Protein AF-A0A2P4QPH7-F1 (afdb_monomer_lite)

Sequence (78 aa):
MSELEQKLSALKNCFDMGYITEDLYNEYSRRILDEWSKKPDDEKPFWRRMFDKAISFGHTILANLISAIVSPFRLITD

Radius of gyration: 15.26 Å; chains: 1; bounding box: 30×25×46 Å

Secondary structure (DSSP, 8-state):
--HHHHHHHHHHHHHHTTSS-HHHHHHHHHHHHHHHHH-SS-SS-HHHHHHHHHHHTT-HHHHHHHHHHHGGGGSS--

Foldse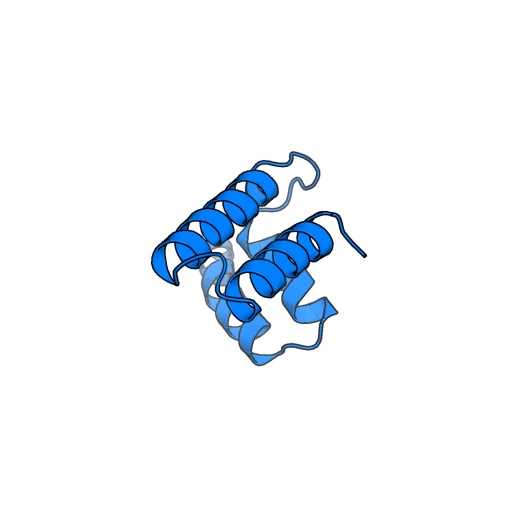ek 3Di:
DDPLCVQLVVLVVCVVVVVDDPVVSVVSNVVSLVVVQPPPPDPDHPLRVQLVVCVVVVVVVSNVVSCVVVVVVVPPPD

Organism: Rhizophagus irregularis (strain DAOM 181602 / DAOM 197198 / MUCL 43194) (NCBI:txid747089)

pLDDT: mean 80.17, std 15.01, range [37.0, 95.88]

Structure (mmCIF, N/CA/C/O backbone):
data_AF-A0A2P4QPH7-F1
#
_entry.id   AF-A0A2P4QPH7-F1
#
loop_
_atom_site.group_PDB
_atom_site.id
_atom_site.type_symbol
_atom_site.label_atom_id
_atom_site.label_alt_id
_atom_site.label_comp_id
_atom_site.label_asym_id
_atom_site.label_entity_id
_atom_site.label_seq_id
_atom_site.pdbx_PDB_ins_code
_atom_site.Cartn_x
_atom_site.Cartn_y
_atom_site.Cartn_z
_atom_site.occupancy
_atom_site.B_iso_or_equiv
_atom_site.auth_seq_id
_atom_site.auth_comp_id
_atom_site.auth_asym_id
_atom_site.auth_atom_id
_atom_site.pdbx_PDB_model_num
ATOM 1 N N . MET A 1 1 ? 14.498 -4.837 11.570 1.00 58.25 1 MET A N 1
ATOM 2 C CA . MET A 1 1 ? 13.260 -4.260 11.004 1.00 58.25 1 MET A CA 1
ATOM 3 C C . MET A 1 1 ? 13.641 -3.065 10.159 1.00 58.25 1 MET A C 1
ATOM 5 O O . MET A 1 1 ? 14.452 -2.267 10.612 1.00 58.25 1 MET A O 1
ATOM 9 N N . SER A 1 2 ? 13.120 -2.980 8.938 1.00 81.12 2 SER A N 1
ATOM 10 C CA . SER A 1 2 ? 13.362 -1.835 8.051 1.00 81.12 2 SER A CA 1
ATOM 11 C C . SER A 1 2 ? 12.522 -0.621 8.473 1.00 81.12 2 SER A C 1
ATOM 13 O O . SER A 1 2 ? 11.462 -0.774 9.077 1.00 81.12 2 SER A O 1
ATOM 15 N N . GLU A 1 3 ? 12.967 0.594 8.145 1.00 85.31 3 GLU A N 1
ATOM 16 C CA . GLU A 1 3 ? 12.227 1.837 8.446 1.00 85.31 3 GLU A CA 1
ATOM 17 C C . GLU A 1 3 ? 10.797 1.820 7.865 1.00 85.31 3 GLU A C 1
ATOM 19 O O . GLU A 1 3 ? 9.862 2.330 8.480 1.00 85.31 3 GLU A O 1
ATOM 24 N N . LEU A 1 4 ? 10.609 1.177 6.706 1.00 85.94 4 LEU A N 1
ATOM 25 C CA . LEU A 1 4 ? 9.296 0.988 6.084 1.00 85.94 4 LEU A CA 1
ATOM 26 C C . LEU A 1 4 ? 8.367 0.132 6.958 1.00 85.94 4 LEU A C 1
ATOM 28 O O . LEU A 1 4 ? 7.217 0.504 7.182 1.00 85.94 4 LEU A O 1
ATOM 32 N N . GLU A 1 5 ? 8.870 -0.992 7.476 1.00 85.94 5 GLU A N 1
ATOM 33 C CA . GLU A 1 5 ? 8.107 -1.883 8.360 1.00 85.94 5 GLU A CA 1
ATOM 34 C C . GLU A 1 5 ? 7.686 -1.164 9.646 1.00 85.94 5 GLU A C 1
ATOM 36 O O . GLU A 1 5 ? 6.556 -1.339 10.098 1.00 85.94 5 GLU A O 1
ATOM 41 N N . GLN A 1 6 ? 8.551 -0.312 10.206 1.00 90.06 6 GLN A N 1
ATOM 42 C CA . GLN A 1 6 ? 8.226 0.483 11.394 1.00 90.06 6 GLN A CA 1
ATOM 43 C C . GLN A 1 6 ? 7.120 1.509 11.115 1.00 90.06 6 GLN A C 1
ATOM 45 O O . GLN A 1 6 ? 6.159 1.591 11.880 1.00 90.06 6 GLN A O 1
ATOM 50 N N . LYS A 1 7 ? 7.216 2.250 10.002 1.00 92.12 7 LYS A N 1
ATOM 51 C CA . LYS A 1 7 ? 6.212 3.251 9.603 1.00 92.12 7 LYS A CA 1
ATOM 52 C C . LYS A 1 7 ? 4.842 2.623 9.330 1.00 92.12 7 LYS A C 1
ATOM 54 O O . LYS A 1 7 ? 3.836 3.119 9.833 1.00 92.12 7 LYS A O 1
ATOM 59 N N . LEU A 1 8 ? 4.798 1.512 8.592 1.00 93.25 8 LEU A N 1
ATOM 60 C CA . LEU A 1 8 ? 3.544 0.808 8.296 1.00 93.25 8 LEU A CA 1
ATOM 61 C C . LEU A 1 8 ? 2.936 0.158 9.544 1.00 93.25 8 LEU A C 1
ATOM 63 O O . LEU A 1 8 ? 1.722 0.206 9.723 1.00 93.25 8 LEU A O 1
ATOM 67 N N . SER A 1 9 ? 3.762 -0.398 10.436 1.00 93.25 9 SER A N 1
ATOM 68 C CA . SER A 1 9 ? 3.271 -0.988 11.689 1.00 93.25 9 SER A CA 1
ATOM 69 C C . SER A 1 9 ? 2.683 0.067 12.627 1.00 93.25 9 SER A C 1
ATOM 71 O O . SER A 1 9 ? 1.632 -0.159 13.221 1.00 93.25 9 SER A O 1
ATOM 73 N N . ALA A 1 10 ? 3.314 1.241 12.730 1.00 94.94 10 ALA A N 1
ATOM 74 C CA . ALA A 1 10 ? 2.772 2.355 13.505 1.00 94.94 10 ALA A CA 1
ATOM 75 C C . ALA A 1 10 ? 1.433 2.847 12.932 1.00 94.94 10 ALA A C 1
ATOM 77 O O . ALA A 1 10 ? 0.479 3.039 13.682 1.00 94.94 10 ALA A O 1
ATOM 78 N N . LEU A 1 11 ? 1.337 2.987 11.605 1.00 94.56 11 LEU A N 1
ATOM 79 C CA . LEU A 1 11 ? 0.100 3.397 10.942 1.00 94.56 11 LEU A CA 1
ATOM 80 C C . LEU A 1 11 ? -1.031 2.379 11.149 1.00 94.56 11 LEU A C 1
ATOM 82 O O . LEU A 1 11 ? -2.161 2.770 11.439 1.00 94.56 11 L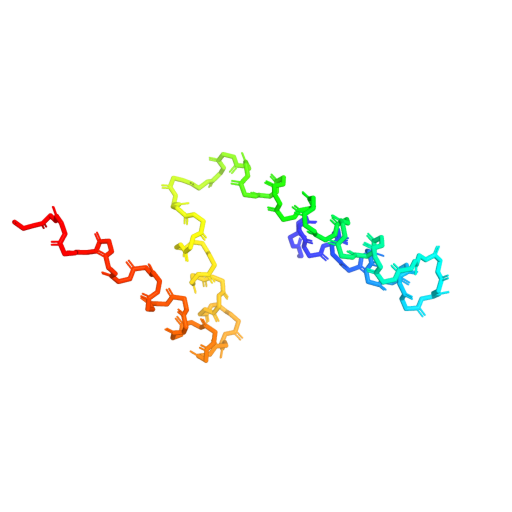EU A O 1
ATOM 86 N N . LYS A 1 12 ? -0.721 1.082 11.051 1.00 93.75 12 LYS A N 1
ATOM 87 C CA . LYS A 1 12 ? -1.679 0.008 11.323 1.00 93.75 12 LYS A CA 1
ATOM 88 C C . LYS A 1 12 ? -2.179 0.044 12.763 1.00 93.75 12 LYS A C 1
ATOM 90 O O . LYS A 1 12 ? -3.383 0.004 12.971 1.00 93.75 12 LYS A O 1
ATOM 95 N N . ASN A 1 13 ? -1.290 0.221 13.738 1.00 95.44 13 ASN A N 1
ATOM 96 C CA . ASN A 1 13 ? -1.701 0.367 15.135 1.00 95.44 13 ASN A CA 1
ATOM 97 C C . ASN A 1 13 ? -2.632 1.571 15.340 1.00 95.44 13 A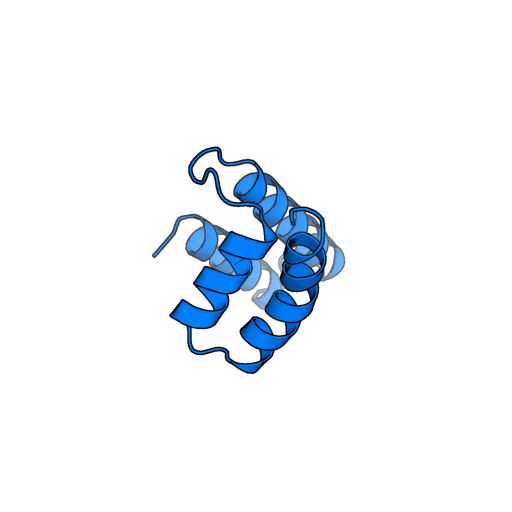SN A C 1
ATOM 99 O O . ASN A 1 13 ? -3.586 1.476 16.106 1.00 95.44 13 ASN A O 1
ATOM 103 N N . CYS A 1 14 ? -2.395 2.692 14.650 1.00 93.25 14 CYS A N 1
ATOM 104 C CA . CYS A 1 14 ? -3.290 3.848 14.724 1.00 93.25 14 CYS A CA 1
ATOM 105 C C . CYS A 1 14 ? -4.692 3.546 14.180 1.00 93.25 14 CYS A C 1
ATOM 107 O O . CYS A 1 14 ? -5.678 4.025 14.738 1.00 93.25 14 CYS A O 1
ATOM 109 N N . PHE A 1 15 ? -4.781 2.758 13.109 1.00 94.44 15 PHE A N 1
ATOM 110 C CA . PHE A 1 15 ? -6.053 2.321 12.542 1.00 94.44 15 PHE A CA 1
ATOM 111 C C . PHE A 1 15 ? -6.762 1.299 13.438 1.00 94.44 15 PHE A C 1
ATOM 113 O O . PHE A 1 15 ? -7.934 1.481 13.752 1.00 94.44 15 PHE A O 1
ATOM 120 N N . ASP A 1 16 ? -6.039 0.288 13.928 1.00 95.56 16 ASP A N 1
ATOM 121 C CA . ASP A 1 16 ? -6.576 -0.762 14.803 1.00 95.56 16 ASP A CA 1
ATOM 122 C C . ASP A 1 16 ? -7.096 -0.184 16.136 1.00 95.56 16 ASP A C 1
ATOM 124 O O . ASP A 1 16 ? -8.078 -0.672 16.691 1.00 95.56 16 ASP A O 1
ATOM 128 N N . MET A 1 17 ? -6.479 0.896 16.630 1.00 95.88 17 MET A N 1
ATOM 129 C CA . MET A 1 17 ? -6.935 1.651 17.807 1.00 95.88 17 MET A CA 1
ATOM 130 C C . MET A 1 17 ? -8.072 2.646 17.508 1.00 95.88 17 MET A C 1
ATOM 132 O O . MET A 1 17 ? -8.558 3.315 18.420 1.00 95.88 17 MET A O 1
ATOM 136 N N . GLY A 1 18 ? -8.489 2.786 16.247 1.00 93.94 18 GLY A N 1
ATOM 137 C CA . GLY A 1 18 ? -9.562 3.691 15.834 1.00 93.94 18 GLY A CA 1
ATOM 138 C C . GLY A 1 18 ? -9.198 5.179 15.864 1.00 93.94 18 GLY A C 1
ATOM 139 O O . GLY A 1 18 ? -10.092 6.022 15.844 1.00 93.94 18 GLY A O 1
ATOM 140 N N . TYR A 1 19 ? -7.907 5.533 15.907 1.00 93.94 19 TYR A N 1
ATOM 141 C CA . TYR A 1 19 ? -7.470 6.937 15.884 1.00 93.94 19 TYR A CA 1
ATOM 142 C C . TYR A 1 19 ? -7.626 7.591 14.508 1.00 93.94 19 TYR A C 1
ATOM 144 O O . TYR A 1 19 ? -7.669 8.817 14.411 1.00 93.94 19 TYR A O 1
ATOM 152 N N . ILE A 1 20 ? -7.674 6.786 13.445 1.00 95.31 20 ILE A N 1
ATOM 153 C CA . ILE A 1 20 ? -7.806 7.248 12.063 1.00 95.31 20 ILE A CA 1
ATOM 154 C C . ILE A 1 20 ? -8.870 6.441 11.325 1.00 95.31 20 ILE A C 1
ATOM 156 O O . ILE A 1 20 ? -9.114 5.276 11.631 1.00 95.31 20 ILE A O 1
ATOM 160 N N . THR A 1 21 ? -9.488 7.070 10.329 1.00 95.00 21 THR A N 1
ATOM 161 C CA . THR A 1 21 ? -10.446 6.420 9.433 1.00 95.00 21 THR A CA 1
ATOM 162 C C . THR A 1 21 ? -9.733 5.574 8.379 1.00 95.00 21 THR A C 1
ATOM 164 O O . THR A 1 21 ? -8.538 5.742 8.127 1.00 95.00 21 THR A O 1
ATOM 167 N N . GLU A 1 22 ? -10.480 4.685 7.723 1.00 93.44 22 GLU A N 1
ATOM 168 C CA . GLU A 1 22 ? -9.973 3.873 6.611 1.00 93.44 22 GLU A CA 1
ATOM 169 C C . GLU A 1 22 ? -9.432 4.743 5.463 1.00 93.44 22 GLU A C 1
ATOM 171 O O . GLU A 1 22 ? -8.374 4.449 4.907 1.00 93.44 22 GLU A O 1
ATOM 176 N N . ASP A 1 23 ? -10.095 5.863 5.163 1.00 94.75 23 ASP A N 1
ATOM 177 C CA . ASP A 1 23 ? -9.644 6.810 4.137 1.00 94.75 23 ASP A CA 1
ATOM 178 C C . ASP A 1 23 ? -8.266 7.397 4.463 1.00 94.75 23 ASP A C 1
ATOM 180 O O . ASP A 1 23 ? -7.370 7.397 3.616 1.00 94.75 23 ASP A O 1
ATOM 184 N N . LEU A 1 24 ? -8.063 7.831 5.712 1.00 92.88 24 LEU A N 1
ATOM 185 C CA . LEU A 1 24 ? -6.779 8.359 6.177 1.00 92.88 24 LEU A CA 1
ATOM 186 C C . LEU A 1 24 ? -5.707 7.270 6.223 1.00 92.88 24 LEU A C 1
ATOM 188 O O . LEU A 1 24 ? -4.563 7.512 5.840 1.00 92.88 24 LEU A O 1
ATOM 192 N N . TYR A 1 25 ? -6.064 6.057 6.646 1.00 93.81 25 TYR A N 1
ATOM 193 C CA . TYR A 1 25 ? -5.157 4.914 6.612 1.00 93.81 25 TYR A CA 1
ATOM 194 C C . TYR A 1 25 ? -4.673 4.628 5.184 1.00 93.81 25 TYR A C 1
ATOM 196 O O . TYR A 1 25 ? -3.471 4.462 4.954 1.00 93.81 25 TYR A O 1
ATOM 204 N N . ASN A 1 26 ? -5.583 4.635 4.211 1.00 92.25 26 ASN A N 1
ATOM 205 C CA . ASN A 1 26 ? -5.267 4.423 2.802 1.00 92.25 26 ASN A CA 1
ATOM 206 C C . ASN A 1 26 ? -4.406 5.556 2.229 1.00 92.25 26 ASN A C 1
ATOM 208 O O . ASN A 1 26 ? -3.432 5.292 1.518 1.00 92.25 26 ASN A O 1
ATOM 212 N N . GLU A 1 27 ? -4.727 6.810 2.551 1.00 94.94 27 GLU A N 1
ATOM 213 C CA . GLU A 1 27 ? -3.950 7.972 2.123 1.00 94.94 27 GLU A CA 1
ATOM 214 C C . GLU A 1 27 ? -2.517 7.924 2.670 1.00 94.94 27 GLU A C 1
ATOM 216 O O . GLU A 1 27 ? -1.550 8.026 1.908 1.00 94.94 27 GLU A O 1
ATOM 221 N N . TYR A 1 28 ? -2.359 7.717 3.979 1.00 92.75 28 TYR A N 1
ATOM 222 C CA . TYR A 1 28 ? -1.045 7.674 4.614 1.00 92.75 28 TYR A CA 1
ATOM 223 C C . TYR A 1 28 ? -0.229 6.458 4.180 1.00 92.75 28 TYR A C 1
ATOM 225 O O . TYR A 1 28 ? 0.971 6.592 3.939 1.00 92.75 28 TYR A O 1
ATOM 233 N N . SER A 1 29 ? -0.867 5.301 3.979 1.00 92.56 29 SER A N 1
ATOM 234 C CA . SER A 1 29 ? -0.199 4.115 3.432 1.00 92.56 29 SER A CA 1
ATOM 235 C C . SER A 1 29 ? 0.379 4.399 2.045 1.00 92.56 29 SER A C 1
ATOM 237 O O . SER A 1 29 ? 1.536 4.069 1.778 1.00 92.56 29 SER A O 1
ATOM 239 N N . ARG A 1 30 ? -0.386 5.072 1.171 1.00 92.25 30 ARG A N 1
ATOM 240 C CA . ARG A 1 30 ? 0.102 5.478 -0.157 1.00 92.25 30 ARG A CA 1
ATOM 241 C C . ARG A 1 30 ? 1.279 6.442 -0.062 1.00 92.25 30 ARG A C 1
ATOM 243 O O . ARG A 1 30 ? 2.258 6.238 -0.770 1.00 92.25 30 ARG A O 1
ATOM 250 N N . ARG A 1 31 ? 1.219 7.451 0.815 1.00 92.56 31 ARG A N 1
ATOM 251 C CA . ARG A 1 31 ? 2.319 8.416 1.002 1.00 92.56 31 ARG A CA 1
ATOM 252 C C . ARG A 1 31 ? 3.607 7.743 1.480 1.00 92.56 31 ARG A C 1
ATOM 254 O O . ARG A 1 31 ? 4.660 7.990 0.907 1.00 92.56 31 ARG A O 1
ATOM 261 N N . ILE A 1 32 ? 3.521 6.851 2.471 1.00 91.69 32 ILE A N 1
ATOM 262 C CA . ILE A 1 32 ? 4.682 6.107 2.991 1.00 91.69 32 ILE A CA 1
ATOM 263 C C . ILE A 1 32 ? 5.333 5.264 1.884 1.00 91.69 32 ILE A C 1
ATOM 265 O O . ILE A 1 32 ? 6.560 5.225 1.771 1.00 91.69 32 ILE A O 1
ATOM 269 N N . LEU A 1 33 ? 4.522 4.596 1.059 1.00 88.12 33 LEU A N 1
ATOM 270 C CA . LEU A 1 33 ? 5.016 3.794 -0.062 1.00 88.12 33 LEU A CA 1
ATOM 271 C C . LEU A 1 33 ? 5.619 4.659 -1.177 1.00 88.12 33 LEU A C 1
ATOM 273 O O . LEU A 1 33 ? 6.649 4.285 -1.736 1.00 88.12 33 LEU A O 1
ATOM 277 N N . ASP A 1 34 ? 5.022 5.814 -1.475 1.00 87.38 34 ASP A N 1
ATOM 278 C CA . ASP A 1 34 ? 5.537 6.771 -2.460 1.00 87.38 34 ASP A CA 1
ATOM 279 C C . ASP A 1 34 ? 6.896 7.345 -2.026 1.00 87.38 34 ASP A C 1
ATOM 281 O O . ASP A 1 34 ? 7.858 7.311 -2.794 1.00 87.38 34 ASP A O 1
ATOM 285 N N . GLU A 1 35 ? 7.031 7.763 -0.765 1.00 87.50 35 GLU A N 1
ATOM 286 C CA . GLU A 1 35 ? 8.307 8.206 -0.187 1.00 87.50 35 GLU A CA 1
ATOM 287 C C . GLU A 1 35 ? 9.372 7.109 -0.222 1.00 87.50 35 GLU A C 1
ATOM 289 O O . GLU A 1 35 ? 10.522 7.363 -0.581 1.00 87.50 35 GLU A O 1
ATOM 294 N N . TRP A 1 36 ? 8.998 5.875 0.123 1.00 84.25 36 TRP A N 1
ATOM 295 C CA . TRP A 1 36 ? 9.912 4.741 0.042 1.00 84.25 36 TRP A CA 1
ATOM 296 C C . TRP A 1 36 ? 10.348 4.459 -1.401 1.00 84.25 36 TRP A C 1
ATOM 298 O O . TRP A 1 36 ? 11.525 4.194 -1.643 1.00 84.25 36 TRP A O 1
ATOM 308 N N . SER A 1 37 ? 9.438 4.579 -2.372 1.00 75.38 37 SER A N 1
ATOM 309 C CA . SER A 1 37 ? 9.753 4.381 -3.792 1.00 75.38 37 SER A CA 1
ATOM 310 C C . SER A 1 37 ? 10.774 5.399 -4.317 1.00 75.38 37 SER A C 1
ATOM 312 O O . SER A 1 37 ? 11.632 5.046 -5.131 1.00 75.38 37 SER A O 1
ATOM 314 N N . LYS A 1 38 ? 10.721 6.629 -3.786 1.00 77.56 38 LYS A N 1
ATOM 315 C CA . LYS A 1 38 ? 11.613 7.750 -4.109 1.00 77.56 38 LYS A CA 1
ATOM 316 C C . LYS A 1 38 ? 12.979 7.663 -3.430 1.00 77.56 38 LYS A C 1
ATOM 318 O O . LYS A 1 38 ? 13.871 8.418 -3.813 1.00 77.56 38 LYS A O 1
ATOM 323 N N . LYS A 1 39 ? 13.173 6.778 -2.440 1.00 71.31 39 LYS A N 1
ATOM 324 C CA . LYS A 1 39 ? 14.495 6.608 -1.823 1.00 71.31 39 LYS A CA 1
ATOM 325 C C . LYS A 1 39 ? 15.492 6.079 -2.868 1.00 71.31 39 LYS A C 1
ATOM 327 O O . LYS A 1 39 ? 15.202 5.059 -3.498 1.00 71.31 39 LYS A O 1
ATOM 332 N N . PRO A 1 40 ? 16.647 6.751 -3.035 1.00 58.81 40 PRO A N 1
ATOM 333 C CA . PRO A 1 40 ? 17.608 6.494 -4.110 1.00 58.81 40 PRO A CA 1
ATOM 334 C C . PRO A 1 40 ? 18.444 5.215 -3.936 1.00 58.81 40 PRO A C 1
ATOM 336 O O . PRO A 1 40 ? 19.284 4.935 -4.780 1.00 58.81 40 PRO A O 1
ATOM 339 N N . ASP A 1 41 ? 18.211 4.424 -2.886 1.00 55.50 41 ASP A N 1
ATOM 340 C CA . ASP A 1 41 ? 19.071 3.289 -2.510 1.00 55.50 41 ASP A CA 1
ATOM 341 C C . ASP A 1 41 ? 18.921 2.021 -3.360 1.00 55.50 41 ASP A C 1
ATOM 343 O O . ASP A 1 41 ? 19.486 0.985 -3.035 1.00 55.50 41 ASP A O 1
ATOM 347 N N . ASP A 1 42 ? 18.203 2.071 -4.475 1.00 52.22 42 ASP A N 1
ATOM 348 C CA . ASP A 1 42 ? 18.180 0.947 -5.398 1.00 52.22 42 ASP A CA 1
ATOM 349 C C . ASP A 1 42 ? 18.007 1.470 -6.821 1.00 52.22 42 ASP A C 1
ATOM 351 O O . ASP A 1 42 ? 16.920 1.895 -7.216 1.00 52.22 42 ASP A O 1
ATOM 355 N N . GLU A 1 43 ? 19.049 1.310 -7.638 1.00 56.06 43 GLU A N 1
ATOM 356 C CA . GLU A 1 43 ? 19.024 1.389 -9.111 1.00 56.06 43 GLU A CA 1
ATOM 357 C C . GLU A 1 43 ? 17.961 0.462 -9.751 1.00 56.06 43 GLU A C 1
ATOM 359 O O . GLU A 1 43 ? 17.799 0.394 -10.971 1.00 56.06 43 GLU A O 1
ATOM 364 N N . LYS A 1 44 ? 17.217 -0.291 -8.934 1.00 61.00 44 LYS A N 1
ATOM 365 C CA . LYS A 1 44 ? 16.168 -1.209 -9.343 1.00 61.00 44 LYS A CA 1
ATOM 366 C C . LYS A 1 44 ? 14.804 -0.501 -9.443 1.00 61.00 44 LYS A C 1
ATOM 368 O O . LYS A 1 44 ? 14.327 0.090 -8.465 1.00 61.00 44 LYS A O 1
ATOM 373 N N . PRO A 1 45 ? 14.101 -0.664 -10.582 1.00 72.31 45 PRO A N 1
ATOM 374 C CA . PRO A 1 45 ? 12.713 -0.239 -10.748 1.00 72.31 45 PRO A CA 1
ATOM 375 C C . PRO A 1 45 ? 11.817 -0.746 -9.611 1.00 72.31 45 PRO A C 1
ATOM 377 O O . PRO A 1 45 ? 11.998 -1.870 -9.138 1.00 72.31 45 PRO A O 1
ATOM 380 N N . PHE A 1 46 ? 10.820 0.051 -9.211 1.00 75.69 46 PHE A N 1
ATOM 381 C CA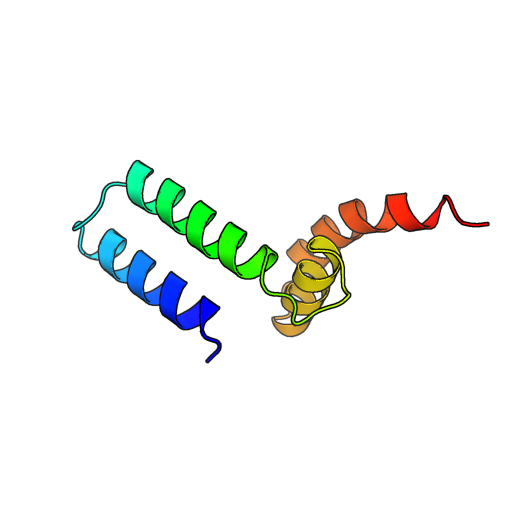 . PHE A 1 46 ? 9.867 -0.253 -8.129 1.00 75.69 46 PHE A CA 1
ATOM 382 C C . PHE A 1 46 ? 9.360 -1.706 -8.147 1.00 75.69 46 PHE A C 1
ATOM 384 O O . PHE A 1 46 ? 9.451 -2.419 -7.148 1.00 75.69 46 PHE A O 1
ATOM 391 N N . TRP A 1 47 ? 8.901 -2.184 -9.309 1.00 81.12 47 TRP A N 1
ATOM 392 C CA . TRP A 1 47 ? 8.374 -3.544 -9.461 1.00 81.12 47 TRP A CA 1
ATOM 393 C C . TRP A 1 47 ? 9.421 -4.635 -9.242 1.00 81.12 47 TRP A C 1
ATOM 395 O O . TRP A 1 47 ? 9.097 -5.717 -8.763 1.00 81.12 47 TRP A O 1
ATOM 405 N N . ARG A 1 48 ? 10.691 -4.342 -9.525 1.00 79.25 48 ARG A N 1
ATOM 406 C CA . ARG A 1 48 ? 11.803 -5.260 -9.281 1.00 79.25 48 ARG A CA 1
ATOM 407 C C . ARG A 1 48 ? 12.103 -5.375 -7.785 1.00 79.25 48 ARG A C 1
ATOM 409 O O . ARG A 1 48 ? 12.287 -6.482 -7.298 1.00 79.25 48 ARG A O 1
ATOM 416 N N . ARG A 1 49 ? 12.041 -4.263 -7.040 1.00 79.12 49 ARG A N 1
ATOM 417 C CA . ARG A 1 49 ? 12.141 -4.278 -5.568 1.00 79.12 49 ARG A CA 1
ATOM 418 C C . ARG A 1 49 ? 10.968 -5.016 -4.918 1.00 79.12 49 ARG A C 1
ATOM 420 O O . ARG A 1 49 ? 11.173 -5.811 -4.006 1.00 79.12 49 ARG A O 1
ATOM 427 N N . MET A 1 50 ? 9.747 -4.786 -5.4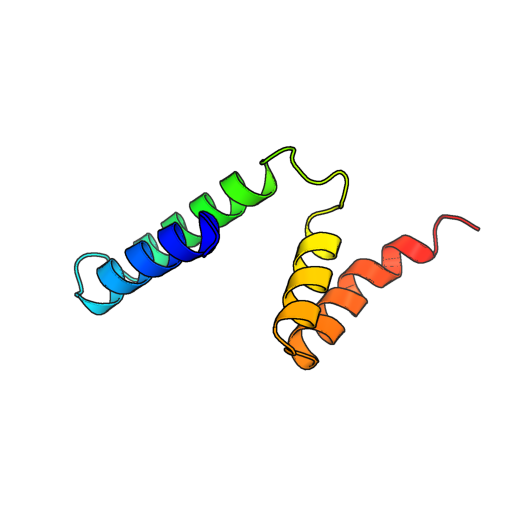04 1.00 80.38 50 MET A N 1
ATOM 428 C CA . MET A 1 50 ? 8.552 -5.488 -4.922 1.00 80.38 50 MET A CA 1
ATOM 429 C C . MET A 1 50 ? 8.621 -6.996 -5.194 1.00 80.38 50 MET A C 1
ATOM 431 O O . MET A 1 50 ? 8.251 -7.785 -4.327 1.00 80.38 50 MET A O 1
ATOM 435 N N . PHE A 1 51 ? 9.137 -7.401 -6.359 1.00 83.38 51 PHE A N 1
ATOM 436 C CA . PHE A 1 51 ? 9.384 -8.806 -6.681 1.00 83.38 51 PHE A CA 1
ATOM 437 C C . PHE A 1 51 ? 10.402 -9.435 -5.722 1.00 83.38 51 PHE A C 1
ATOM 439 O O . PHE A 1 51 ? 10.101 -10.451 -5.096 1.00 83.38 51 PHE A O 1
ATOM 446 N N . ASP A 1 52 ? 11.563 -8.795 -5.545 1.00 80.94 52 ASP A N 1
ATOM 447 C CA . ASP A 1 52 ? 12.625 -9.272 -4.651 1.00 80.94 52 ASP A CA 1
ATOM 448 C C . ASP A 1 52 ? 12.104 -9.422 -3.207 1.00 80.94 52 ASP A C 1
ATOM 450 O O . ASP A 1 52 ? 12.340 -10.440 -2.551 1.00 80.94 52 ASP A O 1
ATOM 454 N N . LYS A 1 53 ? 11.307 -8.456 -2.724 1.00 81.94 53 LYS A N 1
ATOM 455 C CA . LYS A 1 53 ? 10.652 -8.530 -1.410 1.00 81.94 53 LYS A CA 1
ATOM 456 C C . LYS A 1 53 ? 9.634 -9.670 -1.325 1.00 81.94 53 LYS A C 1
ATOM 458 O O . LYS A 1 53 ? 9.658 -10.411 -0.343 1.00 81.94 53 LYS A O 1
ATOM 463 N N . ALA A 1 54 ? 8.778 -9.851 -2.330 1.00 85.38 54 ALA A N 1
ATOM 464 C CA . ALA A 1 54 ? 7.793 -10.934 -2.350 1.00 85.38 54 ALA A CA 1
ATOM 465 C C . ALA A 1 54 ? 8.455 -12.323 -2.301 1.00 85.38 54 ALA A C 1
ATOM 467 O O . ALA A 1 54 ? 7.993 -13.192 -1.561 1.00 85.38 54 ALA A O 1
ATOM 468 N N . ILE A 1 55 ? 9.572 -12.502 -3.017 1.00 81.12 55 ILE A N 1
ATOM 469 C CA . ILE A 1 55 ? 10.405 -13.710 -2.946 1.00 81.12 55 ILE A CA 1
ATOM 470 C C . ILE A 1 55 ? 11.029 -13.864 -1.555 1.00 81.12 55 ILE A C 1
ATOM 472 O O . ILE A 1 55 ? 10.941 -14.944 -0.975 1.00 81.12 55 ILE A O 1
ATOM 476 N N . SER A 1 56 ? 11.601 -12.796 -0.984 1.00 80.00 56 SER A N 1
ATOM 477 C CA . SER A 1 56 ? 12.246 -12.845 0.340 1.00 80.00 56 SER A CA 1
ATOM 478 C C . SER A 1 56 ? 11.297 -13.256 1.473 1.00 80.00 56 SER A C 1
ATOM 480 O O . SER A 1 56 ? 11.717 -13.914 2.419 1.00 80.00 56 SER A O 1
ATOM 482 N N . PHE A 1 57 ? 10.012 -12.911 1.358 1.00 80.44 57 PHE A N 1
ATOM 483 C CA . PHE A 1 57 ? 8.976 -13.300 2.314 1.00 80.44 57 PHE A CA 1
ATOM 484 C C . PHE A 1 57 ? 8.298 -14.641 1.975 1.00 80.44 57 PHE A C 1
ATOM 486 O O . PHE A 1 57 ? 7.375 -15.051 2.672 1.00 80.44 57 PHE A O 1
ATOM 493 N N . GLY A 1 58 ? 8.712 -15.328 0.903 1.00 83.56 58 GLY A N 1
ATOM 494 C CA . GLY A 1 58 ? 8.117 -16.600 0.478 1.00 83.56 58 GLY A CA 1
ATOM 495 C C . GLY A 1 58 ? 6.695 -16.484 -0.089 1.00 83.56 58 GLY A C 1
ATOM 496 O O . GLY A 1 58 ? 6.007 -17.491 -0.241 1.00 83.56 58 GLY A O 1
ATOM 497 N N . HIS A 1 59 ? 6.232 -15.279 -0.432 1.00 83.81 59 HIS A N 1
ATOM 498 C CA . HIS A 1 59 ? 4.892 -15.050 -0.976 1.00 83.81 59 HIS A CA 1
ATOM 499 C C . HIS A 1 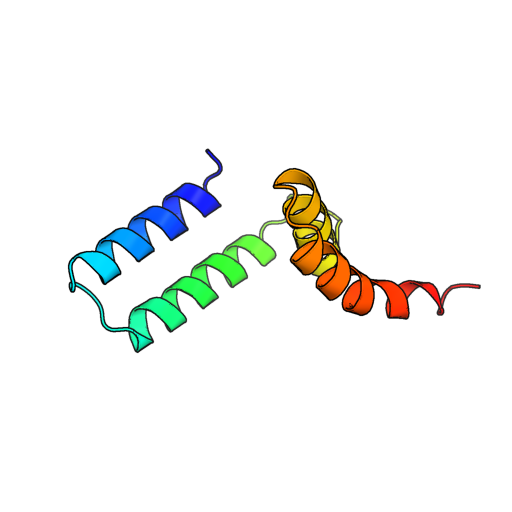59 ? 4.851 -15.305 -2.490 1.00 83.81 59 HIS A C 1
ATOM 501 O O . HIS A 1 59 ? 4.809 -14.379 -3.302 1.00 83.81 59 HIS A O 1
ATOM 507 N N . THR A 1 60 ? 4.820 -16.581 -2.880 1.00 81.38 60 THR A N 1
ATOM 508 C CA . THR A 1 60 ? 4.909 -17.030 -4.282 1.00 81.38 60 THR A CA 1
ATOM 509 C C . THR A 1 60 ? 3.806 -16.461 -5.183 1.00 81.38 60 THR A C 1
ATOM 511 O O . THR A 1 60 ? 4.073 -16.100 -6.325 1.00 81.38 60 THR A O 1
ATOM 514 N N . ILE A 1 61 ? 2.575 -16.318 -4.677 1.00 81.88 61 ILE A N 1
ATOM 515 C CA . ILE A 1 61 ? 1.450 -15.744 -5.442 1.00 81.88 61 ILE A CA 1
ATOM 516 C C . ILE A 1 61 ? 1.731 -14.279 -5.800 1.00 81.88 61 ILE A C 1
ATOM 518 O O . ILE A 1 61 ? 1.572 -13.874 -6.950 1.00 81.88 61 ILE A O 1
ATOM 522 N N . LEU A 1 62 ? 2.193 -13.495 -4.823 1.00 78.44 62 LEU A N 1
ATOM 523 C CA . LEU A 1 62 ? 2.528 -12.088 -5.020 1.00 78.44 62 LEU A CA 1
ATOM 524 C C . LEU A 1 62 ? 3.722 -11.936 -5.971 1.00 78.44 62 LEU A C 1
ATOM 526 O O . LEU A 1 62 ? 3.690 -11.094 -6.866 1.00 78.44 62 LEU A O 1
ATOM 530 N N . ALA A 1 63 ? 4.739 -12.790 -5.833 1.00 81.50 63 ALA A N 1
ATOM 531 C CA . ALA A 1 63 ? 5.880 -12.810 -6.741 1.00 81.50 63 ALA A CA 1
ATOM 532 C C . ALA A 1 63 ? 5.461 -13.115 -8.190 1.00 81.50 63 ALA A C 1
ATOM 534 O O . ALA A 1 63 ? 5.914 -12.435 -9.109 1.00 81.50 63 ALA A O 1
ATOM 535 N N . ASN A 1 64 ? 4.552 -14.070 -8.403 1.00 81.00 64 ASN A N 1
ATOM 536 C CA . ASN A 1 64 ? 4.044 -14.410 -9.735 1.00 81.00 64 ASN A CA 1
ATOM 537 C C . ASN A 1 64 ? 3.240 -13.263 -10.363 1.00 81.00 64 ASN A C 1
ATOM 539 O O . ASN A 1 64 ? 3.427 -12.954 -11.539 1.00 81.00 64 ASN A O 1
ATOM 543 N N . LEU A 1 65 ? 2.395 -12.588 -9.579 1.00 82.38 65 LEU A N 1
ATOM 544 C CA . LEU A 1 65 ? 1.641 -11.418 -10.042 1.00 82.38 65 LEU A CA 1
ATOM 545 C C . LEU A 1 65 ? 2.571 -10.272 -10.450 1.00 82.38 65 LEU A C 1
ATOM 547 O O . LEU A 1 65 ? 2.407 -9.684 -11.515 1.00 82.38 65 LEU A O 1
ATOM 551 N N . ILE A 1 66 ? 3.589 -9.985 -9.637 1.00 83.88 66 ILE A N 1
ATOM 552 C CA . ILE A 1 66 ? 4.568 -8.941 -9.951 1.00 83.88 66 ILE A CA 1
ATOM 553 C C . ILE A 1 66 ? 5.431 -9.350 -11.153 1.00 83.88 66 ILE A C 1
ATOM 555 O O . ILE A 1 66 ? 5.739 -8.515 -11.999 1.00 83.88 66 ILE A O 1
ATOM 559 N N . SER A 1 67 ? 5.785 -10.632 -11.283 1.00 79.44 67 SER A N 1
ATOM 560 C CA . SER A 1 67 ? 6.539 -11.144 -12.431 1.00 79.44 67 SER A CA 1
ATOM 561 C C . SER A 1 67 ? 5.821 -10.889 -13.758 1.00 79.44 67 SER A C 1
ATOM 563 O O . SER A 1 67 ? 6.479 -10.534 -14.736 1.00 79.44 67 SER A O 1
ATOM 565 N N . ALA A 1 68 ? 4.488 -10.980 -13.793 1.00 77.56 68 ALA A N 1
ATOM 566 C CA . ALA A 1 68 ? 3.697 -10.643 -14.977 1.00 77.56 68 ALA A CA 1
ATOM 567 C C . ALA A 1 68 ? 3.762 -9.146 -15.340 1.00 77.56 68 ALA A C 1
ATOM 569 O O . ALA A 1 68 ? 3.662 -8.799 -16.511 1.00 77.56 68 ALA A O 1
ATOM 570 N N . ILE A 1 69 ? 3.979 -8.265 -14.359 1.00 78.88 69 ILE A N 1
ATOM 571 C CA . ILE A 1 69 ? 4.141 -6.813 -14.557 1.00 78.88 69 ILE A CA 1
ATOM 572 C C . ILE A 1 69 ? 5.577 -6.472 -14.988 1.00 78.88 69 ILE A C 1
ATOM 574 O O . ILE A 1 69 ? 5.793 -5.571 -15.795 1.00 78.88 69 ILE A O 1
ATOM 578 N N . VAL A 1 70 ? 6.571 -7.208 -14.481 1.00 71.50 70 VAL A N 1
ATOM 579 C CA . VAL A 1 70 ? 7.995 -7.016 -14.812 1.00 71.50 70 VAL A CA 1
ATOM 580 C C . VAL A 1 70 ? 8.365 -7.644 -16.166 1.00 71.50 70 VAL A C 1
ATOM 582 O O . VAL A 1 70 ? 9.200 -7.099 -16.883 1.00 71.50 70 VAL A O 1
ATOM 585 N N . SER A 1 71 ? 7.749 -8.768 -16.543 1.00 64.62 71 SER A N 1
ATOM 586 C CA . SER A 1 71 ? 8.052 -9.517 -17.776 1.00 64.62 71 SER A CA 1
ATOM 587 C C . SER A 1 71 ? 7.846 -8.767 -19.102 1.00 64.62 71 SER A C 1
ATOM 589 O O . SER A 1 71 ? 8.699 -8.938 -19.972 1.00 64.62 71 SER A O 1
ATOM 591 N N . PRO A 1 72 ? 6.822 -7.914 -19.313 1.00 57.44 72 PRO A N 1
ATOM 592 C CA . PRO A 1 72 ? 6.694 -7.176 -20.574 1.00 57.44 72 PRO A CA 1
ATOM 593 C C . PRO A 1 72 ? 7.862 -6.211 -20.849 1.00 57.44 72 PRO A C 1
ATOM 595 O O . PRO A 1 72 ? 8.101 -5.874 -22.004 1.00 57.44 72 PRO A O 1
ATOM 598 N N . PHE A 1 73 ? 8.661 -5.833 -19.843 1.00 50.97 73 PHE A N 1
ATOM 599 C CA . PHE A 1 73 ? 9.872 -5.026 -20.045 1.00 50.97 73 PHE A CA 1
ATOM 600 C C . PHE A 1 73 ? 11.081 -5.824 -20.563 1.00 50.97 73 PHE A C 1
ATOM 602 O O . PHE A 1 73 ? 12.094 -5.222 -20.903 1.00 50.97 73 PHE A O 1
ATOM 609 N N . ARG A 1 74 ? 11.007 -7.162 -20.637 1.00 47.03 74 ARG A N 1
ATOM 610 C CA . ARG A 1 74 ? 12.083 -8.002 -21.198 1.00 47.03 74 ARG A CA 1
ATOM 611 C C . ARG A 1 74 ? 12.021 -8.174 -22.718 1.00 47.03 74 ARG A C 1
ATOM 613 O O . ARG A 1 74 ? 12.991 -8.656 -23.278 1.00 47.03 74 ARG A O 1
ATOM 620 N N . LEU A 1 75 ? 10.925 -7.792 -23.378 1.00 42.66 75 LEU A N 1
ATOM 621 C CA . LEU A 1 75 ? 10.717 -8.036 -24.817 1.00 42.66 75 LEU A CA 1
ATOM 622 C C . LEU A 1 75 ? 11.074 -6.845 -25.731 1.00 42.66 75 LEU A C 1
ATOM 624 O O . LEU A 1 75 ? 10.810 -6.915 -26.924 1.00 42.66 75 LEU A O 1
ATOM 628 N N . ILE A 1 76 ? 11.649 -5.755 -25.203 1.00 44.03 76 ILE A N 1
ATOM 629 C CA . ILE A 1 76 ? 12.017 -4.556 -25.998 1.00 44.03 76 ILE A CA 1
ATOM 630 C C . ILE A 1 76 ? 13.548 -4.406 -26.150 1.00 44.03 76 ILE A C 1
ATOM 632 O O . ILE A 1 76 ? 14.037 -3.460 -26.757 1.00 44.03 76 ILE A O 1
ATOM 636 N N . THR A 1 77 ? 14.330 -5.359 -25.646 1.00 42.69 77 THR A N 1
ATOM 637 C CA . THR A 1 77 ? 15.784 -5.405 -25.860 1.00 42.69 77 THR A CA 1
ATOM 638 C C . THR A 1 77 ? 16.195 -6.796 -26.317 1.00 42.69 77 THR A C 1
ATOM 640 O O . THR A 1 77 ? 16.788 -7.542 -25.543 1.00 42.69 77 THR A O 1
ATOM 643 N N . ASP A 1 78 ? 15.837 -7.123 -27.554 1.00 37.00 78 ASP A N 1
ATOM 644 C CA . ASP A 1 78 ? 16.566 -8.048 -28.428 1.00 37.00 78 ASP A CA 1
ATOM 645 C C . ASP A 1 78 ? 16.623 -7.410 -29.825 1.00 37.00 78 ASP A C 1
ATOM 647 O O . ASP A 1 78 ? 15.570 -6.884 -30.264 1.00 37.00 78 ASP A O 1
#